Protein AF-A0A2L2Z032-F1 (afdb_monomer_lite)

Sequence (82 aa):
KAAANLLGLFYQDTSTLNFSKENSKVKNKAINVLHGCRTTATRNPIFTSNFNLHELECAMNEANLNKSPGPDGIHGQLLKHL

Organism: Parasteatoda tepidariorum (NCBI:txid114398)

Structure (mmCIF, N/CA/C/O backbone):
data_AF-A0A2L2Z032-F1
#
_entry.id   AF-A0A2L2Z032-F1
#
loop_
_atom_site.group_PDB
_atom_site.id
_atom_site.type_symbol
_atom_site.label_atom_id
_atom_site.label_alt_id
_atom_site.label_comp_id
_atom_site.label_asym_id
_atom_site.label_entity_id
_atom_site.label_seq_id
_atom_site.pdbx_PDB_ins_code
_atom_site.Cartn_x
_atom_site.Cartn_y
_atom_site.Cartn_z
_atom_site.occupancy
_atom_site.B_iso_or_equiv
_atom_site.auth_seq_id
_atom_site.auth_comp_id
_atom_site.auth_asym_id
_atom_site.auth_atom_id
_atom_site.pdbx_PDB_model_num
ATOM 1 N N . LYS A 1 1 ? -3.053 10.419 -17.717 1.00 57.69 1 LYS A N 1
ATOM 2 C CA . LYS A 1 1 ? -3.334 11.560 -16.800 1.00 57.69 1 LYS A CA 1
ATOM 3 C C . LYS A 1 1 ? -4.826 11.722 -16.481 1.00 57.69 1 LYS A C 1
ATOM 5 O O . LYS A 1 1 ? -5.146 11.813 -15.309 1.00 57.69 1 LYS A O 1
ATOM 10 N N . ALA A 1 2 ? -5.742 11.692 -17.458 1.00 74.88 2 ALA A N 1
ATOM 11 C CA . ALA A 1 2 ? -7.183 11.856 -17.196 1.00 74.88 2 ALA A CA 1
ATOM 12 C C . ALA A 1 2 ? -7.802 10.764 -16.291 1.00 74.88 2 ALA A C 1
ATOM 14 O O . ALA A 1 2 ? -8.530 11.091 -15.362 1.00 74.88 2 ALA A O 1
ATOM 15 N N . ALA A 1 3 ? -7.456 9.488 -16.507 1.00 70.25 3 ALA A N 1
ATOM 16 C CA . ALA A 1 3 ? -7.969 8.373 -15.701 1.00 70.25 3 ALA A CA 1
ATOM 17 C C . ALA A 1 3 ? -7.552 8.453 -14.220 1.00 70.25 3 ALA A C 1
A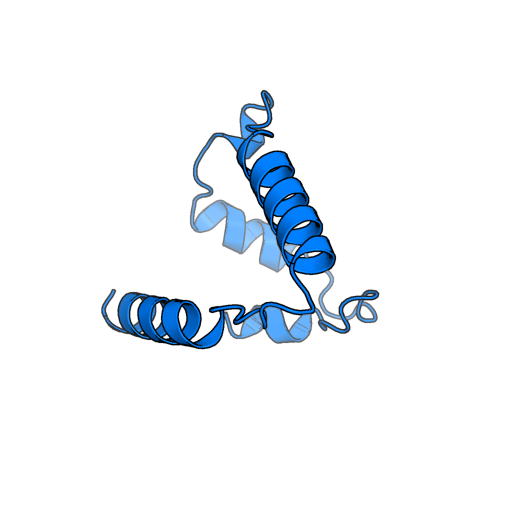TOM 19 O O . ALA A 1 3 ? -8.380 8.279 -13.334 1.00 70.25 3 ALA A O 1
ATOM 20 N N . ALA A 1 4 ? -6.290 8.803 -13.949 1.00 66.94 4 ALA A N 1
ATOM 21 C CA . ALA A 1 4 ? -5.790 8.984 -12.586 1.00 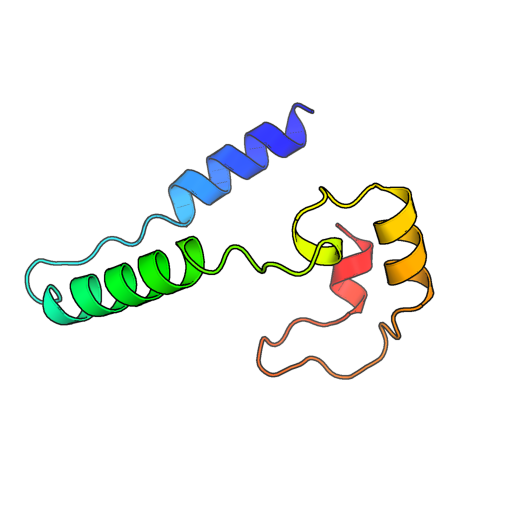66.94 4 ALA A CA 1
ATOM 22 C C . ALA A 1 4 ? -6.507 10.130 -11.851 1.00 66.94 4 ALA A C 1
ATOM 24 O O . ALA A 1 4 ? -6.851 9.992 -10.683 1.00 66.94 4 ALA A O 1
ATOM 25 N N . ASN A 1 5 ? -6.794 11.235 -12.548 1.00 77.38 5 ASN A N 1
ATOM 26 C CA . ASN A 1 5 ? -7.540 12.350 -11.964 1.00 77.38 5 ASN A CA 1
ATOM 27 C C . ASN A 1 5 ? -8.995 11.965 -11.650 1.00 77.38 5 ASN A C 1
ATOM 29 O O . ASN A 1 5 ? -9.505 12.341 -10.600 1.00 77.38 5 ASN A O 1
ATOM 33 N N . LEU A 1 6 ? -9.649 11.193 -12.525 1.00 85.06 6 LEU A N 1
ATOM 34 C CA . LEU A 1 6 ? -11.008 10.691 -12.291 1.00 85.06 6 LEU A CA 1
ATOM 35 C C . LEU A 1 6 ? -11.074 9.746 -11.088 1.00 85.06 6 LEU A C 1
ATOM 37 O O . LEU A 1 6 ? -11.961 9.889 -10.251 1.00 85.06 6 LEU A O 1
ATOM 41 N N . LEU A 1 7 ? -10.112 8.827 -10.969 1.00 75.25 7 LEU A N 1
ATOM 42 C CA . LEU A 1 7 ? -10.001 7.950 -9.802 1.00 75.25 7 LEU A CA 1
ATOM 43 C C . LEU A 1 7 ? -9.729 8.752 -8.527 1.00 75.25 7 LEU A C 1
ATOM 45 O O . LEU A 1 7 ? -10.361 8.502 -7.504 1.00 75.25 7 LEU A O 1
ATOM 49 N N . GLY A 1 8 ? -8.850 9.755 -8.597 1.00 76.19 8 GLY A N 1
ATOM 50 C CA . GLY A 1 8 ? -8.574 10.654 -7.477 1.00 76.19 8 GLY A CA 1
ATOM 51 C C . GLY A 1 8 ? -9.834 11.349 -6.963 1.00 76.19 8 GLY A C 1
ATOM 52 O O . GLY A 1 8 ? -10.084 11.339 -5.761 1.00 76.19 8 GLY A O 1
ATOM 53 N N . LEU A 1 9 ? -10.666 11.876 -7.865 1.00 81.00 9 LEU A N 1
ATOM 54 C CA . LEU A 1 9 ? -11.940 12.509 -7.509 1.00 81.00 9 LEU A CA 1
ATOM 55 C C . LEU A 1 9 ? -12.936 11.506 -6.911 1.00 81.00 9 LEU A C 1
ATOM 57 O O . LEU A 1 9 ? -13.546 11.791 -5.884 1.00 81.00 9 LEU A O 1
ATOM 61 N N . PHE A 1 10 ? -13.066 10.320 -7.510 1.00 81.06 10 PHE A N 1
ATOM 62 C CA . PHE A 1 10 ? -13.975 9.276 -7.030 1.00 81.06 10 PHE A CA 1
ATOM 63 C C . PHE A 1 10 ? -13.632 8.812 -5.608 1.00 81.06 10 PHE A C 1
ATOM 65 O O . PHE A 1 10 ? -14.510 8.700 -4.748 1.00 81.06 10 PHE A O 1
ATOM 72 N N . TYR A 1 11 ? -12.350 8.572 -5.331 1.00 75.44 11 TYR A N 1
ATOM 73 C CA . TYR A 1 11 ? -11.917 8.162 -3.998 1.00 75.44 11 TYR A CA 1
ATOM 74 C C . TYR A 1 11 ? -11.942 9.308 -2.997 1.00 75.44 11 TYR A C 1
ATOM 76 O O . TYR A 1 11 ? -12.230 9.067 -1.829 1.00 75.44 11 TYR A O 1
ATOM 84 N N . GLN A 1 12 ? -11.700 10.547 -3.423 1.00 73.31 12 GLN A N 1
ATOM 85 C CA . GLN A 1 12 ? -11.840 11.704 -2.546 1.00 73.31 12 GLN A CA 1
ATOM 86 C C . GLN A 1 12 ? -13.278 11.853 -2.032 1.00 73.31 12 GLN A C 1
ATOM 88 O O . GLN A 1 12 ? -13.464 12.151 -0.856 1.00 73.31 12 GLN A O 1
ATOM 93 N N . ASP A 1 13 ? -14.269 11.589 -2.883 1.00 74.94 13 ASP A N 1
ATOM 94 C CA . ASP A 1 13 ? -15.686 11.701 -2.532 1.00 74.94 13 ASP A CA 1
ATOM 95 C C . ASP A 1 13 ? -16.162 10.513 -1.671 1.00 74.94 13 ASP A C 1
ATOM 97 O O . ASP A 1 13 ? -16.844 10.680 -0.657 1.00 74.94 13 ASP A O 1
ATOM 101 N N . THR A 1 14 ? -15.721 9.296 -2.004 1.00 73.75 14 THR A N 1
ATOM 102 C CA . THR A 1 14 ? -16.121 8.066 -1.291 1.00 73.75 14 THR A CA 1
ATOM 103 C C . THR A 1 14 ? -15.350 7.811 0.006 1.00 73.75 14 THR A C 1
ATOM 105 O O . THR A 1 14 ? -15.863 7.132 0.895 1.00 73.75 14 THR A O 1
ATOM 108 N N . SER A 1 15 ? -14.154 8.383 0.171 1.00 69.38 15 SER A N 1
ATOM 109 C CA . SER A 1 15 ? -13.353 8.253 1.402 1.00 69.38 15 SER A CA 1
ATOM 110 C C . SER A 1 15 ? -13.776 9.234 2.501 1.00 69.38 15 SER A C 1
ATOM 112 O O . SER A 1 15 ? -13.146 9.294 3.561 1.00 69.38 15 SER A O 1
ATOM 114 N N . THR A 1 16 ? -14.824 10.028 2.269 1.00 70.38 16 THR A N 1
ATOM 115 C CA . THR A 1 16 ? -15.304 11.021 3.230 1.00 70.38 16 THR A CA 1
ATOM 116 C C . THR A 1 16 ? -15.998 10.334 4.408 1.00 70.38 16 THR A C 1
ATOM 118 O O . THR A 1 16 ? -17.131 9.865 4.312 1.00 70.38 16 THR A O 1
ATOM 121 N N . LEU A 1 17 ? -15.322 10.275 5.557 1.00 69.69 17 LEU A N 1
ATOM 122 C CA . LEU A 1 17 ? -15.886 9.707 6.782 1.00 69.69 17 LEU A CA 1
ATOM 123 C C . LEU A 1 17 ? -16.831 10.708 7.464 1.00 69.69 17 LEU A C 1
ATOM 125 O O . LEU A 1 17 ? -16.394 11.652 8.128 1.00 69.69 17 LEU A O 1
ATOM 129 N N . ASN A 1 18 ? -18.137 10.475 7.337 1.00 73.81 18 ASN A N 1
ATOM 130 C CA . ASN A 1 18 ? -19.161 11.258 8.024 1.00 73.81 18 ASN A CA 1
ATOM 131 C C . ASN A 1 18 ? -19.407 10.716 9.438 1.00 73.81 18 ASN A C 1
ATOM 133 O O . ASN A 1 18 ? -19.969 9.639 9.625 1.00 73.81 18 ASN A O 1
ATOM 137 N N . PHE A 1 19 ? -19.012 11.488 10.451 1.00 73.12 19 PHE A N 1
ATOM 138 C CA . PHE A 1 19 ? -19.273 11.166 11.854 1.00 73.12 19 PHE A CA 1
ATOM 139 C C . PHE A 1 19 ? -20.498 11.930 12.366 1.00 73.12 19 PHE A C 1
ATOM 141 O O . PHE A 1 19 ? -20.545 13.159 12.281 1.00 73.12 19 PHE A O 1
ATOM 148 N N . SER A 1 20 ? -21.461 11.218 12.961 1.00 76.31 20 SER A N 1
ATOM 149 C CA . SER A 1 20 ? -22.569 11.851 13.689 1.00 76.31 20 SER A CA 1
ATOM 150 C C . SER A 1 20 ? -22.065 12.565 14.955 1.00 76.31 20 SER A C 1
ATOM 152 O O . SER A 1 20 ? -20.997 12.243 15.486 1.00 76.31 20 SER A O 1
ATOM 154 N N . LYS A 1 21 ? -22.842 13.529 15.477 1.00 74.12 21 LYS A N 1
ATOM 155 C CA . LYS A 1 21 ? -22.503 14.268 16.714 1.00 74.12 21 LYS A CA 1
ATOM 156 C C . LYS A 1 21 ? -22.258 13.343 17.913 1.00 74.12 21 LYS A C 1
ATOM 158 O O . LYS A 1 21 ? -21.383 13.622 18.730 1.00 74.12 21 LYS A O 1
ATOM 163 N N . GLU A 1 22 ? -22.984 12.234 17.985 1.00 79.19 22 GLU A N 1
ATOM 164 C CA . GLU A 1 22 ? -22.874 11.214 19.037 1.00 79.19 22 GLU A CA 1
ATOM 165 C C . GLU A 1 22 ? -21.507 10.511 19.027 1.00 79.19 22 GLU A C 1
ATOM 167 O O . GLU A 1 22 ? -20.982 10.126 20.070 1.00 79.19 22 GLU A O 1
ATOM 172 N N . ASN A 1 23 ? -20.864 10.440 17.859 1.00 77.12 23 ASN A N 1
ATOM 173 C CA . ASN A 1 23 ? -19.577 9.782 17.650 1.00 77.12 23 ASN A CA 1
ATOM 174 C C . ASN A 1 23 ? -18.376 10.739 17.736 1.00 77.12 23 ASN A C 1
ATOM 176 O O . ASN A 1 23 ? -17.281 10.421 17.268 1.00 77.12 23 ASN A O 1
ATOM 180 N N . SER A 1 24 ? -18.541 11.905 18.371 1.00 79.25 24 SER A N 1
ATOM 181 C CA . SER A 1 24 ? -17.496 12.937 18.497 1.00 79.25 24 SER A CA 1
ATOM 182 C C . SER A 1 24 ? -16.176 12.407 19.086 1.00 79.25 24 SER A C 1
ATOM 184 O O . SER A 1 24 ? -15.092 12.746 18.610 1.00 79.25 24 SER A O 1
ATOM 186 N N . LYS A 1 25 ? -16.235 11.490 20.064 1.00 81.50 25 LYS A N 1
ATOM 187 C CA . LYS A 1 25 ? -15.030 10.859 20.639 1.00 81.50 25 LYS A CA 1
ATOM 188 C C . LYS A 1 25 ? -14.283 9.982 19.627 1.00 81.50 25 LYS A C 1
ATOM 190 O O . LYS A 1 25 ? -13.054 10.014 19.583 1.00 81.50 25 LYS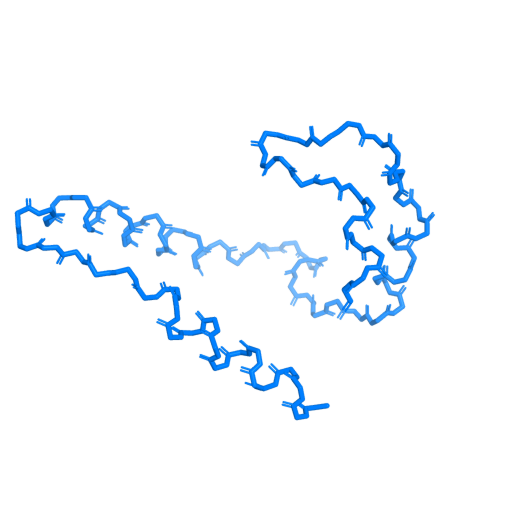 A O 1
ATOM 195 N N . VAL A 1 26 ? -15.012 9.227 18.803 1.00 81.69 26 VAL A N 1
ATOM 196 C CA . VAL A 1 26 ? -14.443 8.374 17.745 1.00 81.69 26 VAL A CA 1
ATOM 197 C C . VAL A 1 26 ? -13.845 9.240 16.640 1.00 81.69 26 VAL A C 1
ATOM 199 O O . VAL A 1 26 ? -12.710 9.000 16.232 1.00 81.69 26 VAL A O 1
ATOM 202 N N . LYS A 1 27 ? -14.549 10.310 16.246 1.00 80.88 27 LYS A N 1
ATOM 203 C CA . LYS A 1 27 ? -14.051 11.329 15.314 1.00 80.88 27 LYS A CA 1
ATOM 204 C C . LYS A 1 27 ? -12.713 11.905 15.780 1.00 80.88 27 LYS A C 1
ATOM 206 O O . LYS A 1 27 ? -11.752 11.898 15.020 1.00 80.88 27 LYS A O 1
ATOM 211 N N . ASN A 1 28 ? -12.623 12.354 17.032 1.00 80.00 28 ASN A N 1
ATOM 212 C CA . ASN A 1 28 ? -11.392 12.944 17.567 1.00 80.00 28 ASN A CA 1
ATOM 213 C C . ASN A 1 28 ? -10.238 11.935 17.609 1.00 80.00 28 ASN A C 1
ATOM 215 O O . ASN A 1 28 ? -9.102 12.285 17.303 1.00 80.00 28 ASN A O 1
ATOM 219 N N . LYS A 1 29 ? -10.522 10.667 17.929 1.00 84.00 29 LYS A N 1
ATOM 220 C CA . LYS A 1 29 ? -9.509 9.606 17.907 1.00 84.00 29 LYS A CA 1
ATOM 221 C C . LYS A 1 29 ? -9.013 9.325 16.484 1.00 84.00 29 LYS A C 1
ATOM 223 O O . LYS A 1 29 ? -7.807 9.235 16.285 1.00 84.00 29 LYS A O 1
ATOM 228 N N . ALA A 1 30 ? -9.913 9.252 15.503 1.00 79.19 30 ALA A N 1
ATOM 229 C CA . ALA A 1 30 ? -9.562 9.068 14.093 1.00 79.19 30 ALA A CA 1
ATOM 230 C C . ALA A 1 30 ? -8.745 10.249 13.540 1.00 79.19 30 ALA A C 1
ATOM 232 O O . ALA A 1 30 ? -7.725 10.046 12.887 1.00 79.19 30 ALA A O 1
ATOM 233 N N . ILE A 1 31 ? -9.144 11.481 13.868 1.00 78.50 31 ILE A N 1
ATOM 234 C CA . ILE A 1 31 ? -8.421 12.706 13.504 1.00 78.50 31 ILE A CA 1
ATOM 235 C C . ILE A 1 31 ? -7.017 12.718 14.125 1.00 78.50 31 ILE A C 1
ATOM 237 O O . ILE A 1 31 ? -6.046 13.008 13.431 1.00 78.50 31 ILE A O 1
ATOM 241 N N . ASN A 1 32 ? -6.876 12.341 15.398 1.00 78.19 32 ASN A N 1
ATOM 242 C CA . ASN A 1 32 ? -5.569 12.268 16.055 1.00 78.19 32 ASN A CA 1
ATOM 243 C C . ASN A 1 32 ? -4.647 11.219 15.419 1.00 78.19 32 ASN A C 1
ATOM 245 O O . ASN A 1 32 ? -3.460 11.487 15.248 1.00 78.19 32 ASN A O 1
ATOM 249 N N . VAL A 1 33 ? -5.179 10.058 15.026 1.00 77.06 33 VAL A N 1
ATOM 250 C CA . VAL A 1 33 ? -4.414 9.045 14.277 1.00 77.06 33 VAL A CA 1
ATOM 251 C C . VAL A 1 33 ? -3.968 9.604 12.925 1.00 77.06 33 VAL A C 1
ATOM 253 O O . VAL A 1 33 ? -2.788 9.528 12.596 1.00 77.06 33 VAL A O 1
ATOM 256 N N . LEU A 1 34 ? -4.871 10.249 12.179 1.00 68.56 34 LEU A N 1
ATOM 257 C CA . LEU A 1 34 ? -4.556 10.867 10.889 1.00 68.56 34 LEU A CA 1
ATOM 258 C C . LEU A 1 34 ? -3.463 11.944 11.009 1.00 68.56 34 LEU A C 1
ATOM 260 O O . LEU A 1 34 ? -2.540 11.986 10.195 1.00 68.56 34 LEU A O 1
ATOM 264 N N . HIS A 1 35 ? -3.538 12.807 12.026 1.00 68.81 35 HIS A N 1
ATOM 265 C CA . HIS A 1 35 ? -2.517 13.828 12.280 1.00 68.81 35 HIS A CA 1
ATOM 266 C C . HIS A 1 35 ? -1.181 13.232 12.741 1.00 68.81 35 HIS A C 1
ATOM 268 O O . HIS A 1 35 ? -0.130 13.728 12.328 1.00 68.81 35 HIS A O 1
ATOM 274 N N . GLY A 1 36 ? -1.206 12.152 13.528 1.00 64.69 36 GLY A N 1
ATOM 275 C CA . GLY A 1 36 ? -0.008 11.391 13.887 1.00 64.69 36 GLY A CA 1
ATOM 276 C C . GLY A 1 36 ? 0.683 10.789 12.661 1.00 64.69 36 GLY A C 1
ATOM 277 O O . GLY A 1 36 ? 1.891 10.926 12.505 1.00 64.69 36 GLY A O 1
ATOM 278 N N . CYS A 1 37 ? -0.084 10.225 11.726 1.00 61.94 37 CYS A N 1
ATOM 279 C CA . CYS A 1 37 ? 0.452 9.690 10.471 1.00 61.94 37 CYS A CA 1
ATOM 280 C C . CYS A 1 37 ? 0.939 10.787 9.505 1.00 61.94 37 CYS A C 1
ATOM 282 O O . CYS A 1 37 ? 1.921 10.583 8.798 1.00 61.94 37 CYS A O 1
ATOM 284 N N . ARG A 1 38 ? 0.303 11.971 9.480 1.00 56.66 38 ARG A N 1
ATOM 285 C CA . ARG A 1 38 ? 0.754 13.110 8.648 1.00 56.66 38 ARG A CA 1
ATOM 286 C C . ARG A 1 38 ? 2.085 13.709 9.097 1.00 56.66 38 ARG A C 1
ATOM 288 O O . ARG A 1 38 ? 2.728 14.387 8.303 1.00 56.66 38 ARG A O 1
ATOM 295 N N . THR A 1 39 ? 2.469 13.519 10.357 1.00 53.41 39 THR A N 1
ATOM 296 C CA . THR A 1 39 ? 3.660 14.153 10.947 1.00 53.41 39 THR A CA 1
ATOM 297 C C . THR A 1 39 ? 4.883 13.246 10.997 1.00 53.41 39 THR A C 1
ATOM 299 O O . THR A 1 39 ? 5.988 13.738 11.221 1.00 53.41 39 THR A O 1
ATOM 302 N N . THR A 1 40 ? 4.752 11.958 10.679 1.00 55.19 40 THR A N 1
ATOM 303 C CA . THR A 1 40 ? 5.903 11.073 10.472 1.00 55.19 40 THR A CA 1
ATOM 304 C C . THR A 1 40 ? 6.459 11.238 9.060 1.00 55.19 40 THR A C 1
ATOM 306 O O . THR A 1 40 ? 6.476 10.297 8.269 1.00 55.19 40 THR A O 1
ATOM 309 N N . ALA A 1 41 ? 6.933 12.443 8.734 1.00 56.28 41 ALA A N 1
ATOM 310 C CA . ALA A 1 41 ? 7.916 12.591 7.670 1.00 56.28 41 ALA A CA 1
ATOM 311 C C . ALA A 1 41 ? 9.166 11.839 8.140 1.00 56.28 41 ALA A C 1
ATOM 313 O O . ALA A 1 41 ? 9.916 12.282 9.011 1.00 56.28 41 ALA A O 1
ATOM 314 N N . THR A 1 42 ? 9.305 10.616 7.652 1.00 59.66 42 THR A N 1
ATOM 315 C CA . THR A 1 42 ? 10.436 9.751 7.957 1.00 59.66 42 THR A CA 1
ATOM 316 C C . THR A 1 42 ? 11.715 10.452 7.508 1.00 59.66 42 THR A C 1
ATOM 318 O O . THR A 1 42 ? 11.822 10.902 6.375 1.00 59.66 42 THR A O 1
ATOM 321 N N . ARG A 1 43 ? 12.688 10.591 8.418 1.00 65.62 43 ARG A N 1
ATOM 322 C CA . ARG A 1 43 ? 13.993 11.215 8.121 1.00 65.62 43 ARG A CA 1
ATOM 323 C C . ARG A 1 43 ? 14.860 10.359 7.198 1.00 65.62 43 ARG A C 1
ATOM 325 O O . ARG A 1 43 ? 15.957 10.774 6.841 1.00 65.62 43 ARG A O 1
ATOM 332 N N . ASN A 1 44 ? 14.415 9.145 6.883 1.00 66.69 44 ASN A N 1
ATOM 333 C CA . ASN A 1 44 ? 15.157 8.259 6.015 1.00 66.69 44 ASN A CA 1
ATOM 334 C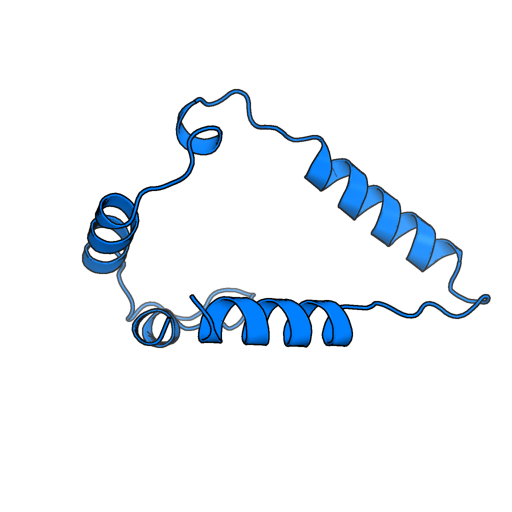 C . ASN A 1 44 ? 14.960 8.721 4.559 1.00 66.69 44 ASN A C 1
ATOM 336 O O . ASN A 1 44 ? 13.822 8.718 4.082 1.00 66.69 44 ASN A O 1
ATOM 340 N N . PRO A 1 45 ? 16.047 9.090 3.858 1.00 65.00 45 PRO A N 1
ATOM 341 C CA . PRO A 1 45 ? 15.981 9.653 2.516 1.00 65.00 45 PRO A CA 1
ATOM 342 C C . PRO A 1 45 ? 15.213 8.767 1.527 1.00 65.00 45 PRO A C 1
ATOM 344 O O . PRO A 1 45 ? 14.490 9.310 0.694 1.00 65.00 45 PRO A O 1
ATOM 347 N N . ILE A 1 46 ? 15.267 7.438 1.701 1.00 66.00 46 ILE A N 1
ATOM 348 C CA . ILE A 1 46 ? 14.564 6.427 0.885 1.00 66.00 46 ILE A CA 1
ATOM 349 C C . ILE A 1 46 ? 13.051 6.681 0.827 1.00 66.00 46 ILE A C 1
ATOM 351 O O . ILE A 1 46 ? 12.409 6.410 -0.180 1.00 66.00 46 ILE A O 1
ATOM 355 N N . PHE A 1 47 ? 12.475 7.225 1.899 1.00 63.94 47 PHE A N 1
ATOM 356 C CA . PHE A 1 47 ? 11.038 7.472 2.009 1.00 63.94 47 PHE A CA 1
ATOM 357 C C . PHE A 1 47 ? 10.664 8.959 1.874 1.00 63.94 47 PHE A C 1
ATOM 359 O O . PHE A 1 47 ? 9.502 9.320 2.053 1.00 63.94 47 PHE A O 1
ATOM 366 N N . THR A 1 48 ? 11.641 9.829 1.597 1.00 64.75 48 THR A N 1
ATOM 367 C CA . THR A 1 48 ? 11.410 11.260 1.316 1.00 64.75 48 THR A CA 1
ATOM 368 C C . THR A 1 48 ? 11.473 11.583 -0.172 1.00 64.75 48 THR A C 1
ATOM 370 O O . THR A 1 48 ? 10.915 12.590 -0.605 1.00 64.75 48 THR A O 1
ATOM 373 N N . SER A 1 49 ? 12.138 10.738 -0.962 1.00 70.62 49 SER A N 1
ATOM 374 C CA . SER A 1 49 ? 12.130 10.809 -2.417 1.00 70.62 49 SER A CA 1
ATOM 375 C C . SER A 1 49 ? 10.823 10.247 -2.972 1.00 70.62 49 SER A C 1
ATOM 377 O O . SER A 1 49 ? 10.349 9.201 -2.531 1.00 70.62 49 SER A O 1
ATOM 379 N N . ASN A 1 50 ? 10.249 10.925 -3.970 1.00 77.38 50 ASN A N 1
ATOM 380 C CA . ASN A 1 50 ? 9.193 10.324 -4.782 1.00 77.38 50 ASN A CA 1
ATOM 381 C C . ASN A 1 50 ? 9.760 9.069 -5.449 1.00 77.38 50 ASN A C 1
ATOM 383 O O . ASN A 1 50 ? 10.810 9.156 -6.089 1.00 77.38 50 ASN A O 1
ATOM 387 N N . PHE A 1 51 ? 9.073 7.935 -5.312 1.00 77.62 51 PHE A N 1
ATOM 388 C CA . PHE A 1 51 ? 9.472 6.725 -6.021 1.00 77.62 51 PHE A CA 1
ATOM 389 C C . PHE A 1 51 ? 9.285 6.929 -7.527 1.00 77.62 51 PHE A C 1
ATOM 391 O O . PHE A 1 51 ? 8.338 7.589 -7.975 1.00 77.62 51 PHE A O 1
ATOM 398 N N . ASN A 1 52 ? 10.206 6.390 -8.314 1.00 84.31 52 ASN A N 1
ATOM 399 C CA . ASN A 1 52 ? 10.127 6.420 -9.765 1.00 84.31 52 ASN A CA 1
ATOM 400 C C . ASN A 1 52 ? 9.478 5.132 -10.307 1.00 84.31 52 ASN A C 1
ATOM 402 O O . ASN A 1 52 ? 9.351 4.125 -9.612 1.00 84.31 52 ASN A O 1
ATOM 406 N N . LEU A 1 53 ? 9.040 5.167 -11.569 1.00 86.75 53 LEU A N 1
ATOM 407 C CA . LEU A 1 53 ? 8.353 4.030 -12.193 1.00 86.75 53 LEU A CA 1
ATOM 408 C C . LEU A 1 53 ? 9.244 2.776 -12.262 1.00 86.75 53 LEU A C 1
ATOM 410 O O . LEU A 1 53 ? 8.757 1.666 -12.092 1.00 86.75 53 LEU A O 1
ATOM 414 N N . HIS A 1 54 ? 10.550 2.956 -12.460 1.00 86.81 54 HIS A N 1
ATOM 415 C CA . HIS A 1 54 ? 11.499 1.852 -12.554 1.00 86.81 54 HIS A CA 1
ATOM 416 C C . HIS A 1 54 ? 11.664 1.116 -11.214 1.00 86.81 54 HIS A C 1
ATOM 418 O O . HIS A 1 54 ? 11.697 -0.110 -11.180 1.00 86.81 54 HIS A O 1
ATOM 424 N N . GLU A 1 55 ? 11.692 1.844 -10.096 1.00 86.12 55 GLU A N 1
ATOM 425 C CA . GLU A 1 55 ? 11.701 1.261 -8.748 1.00 86.12 55 GLU A CA 1
ATOM 426 C C . GLU A 1 55 ? 10.447 0.417 -8.491 1.00 86.12 55 GLU A C 1
ATOM 428 O O . GLU A 1 55 ? 10.544 -0.666 -7.914 1.00 86.12 55 GLU A O 1
ATOM 433 N N . LEU A 1 56 ? 9.281 0.877 -8.963 1.00 86.62 56 LEU A N 1
ATOM 434 C CA . LEU A 1 56 ? 8.035 0.115 -8.872 1.00 86.62 56 LEU A CA 1
ATOM 435 C C . LEU A 1 56 ? 8.101 -1.175 -9.700 1.00 86.62 56 LEU A C 1
ATOM 437 O O . LEU A 1 56 ? 7.736 -2.236 -9.198 1.00 86.62 56 LEU A O 1
ATOM 441 N N . GLU A 1 57 ? 8.578 -1.104 -10.943 1.00 89.38 57 GLU A N 1
ATOM 442 C CA . GLU A 1 57 ? 8.734 -2.279 -11.809 1.00 89.38 57 GLU A CA 1
ATOM 443 C C . GLU A 1 57 ? 9.682 -3.316 -11.193 1.00 89.38 57 GLU A C 1
ATOM 445 O O . GLU A 1 57 ? 9.357 -4.504 -11.148 1.00 89.38 57 GLU A O 1
ATOM 450 N N . CYS A 1 58 ? 10.824 -2.877 -10.660 1.00 89.44 58 CYS A N 1
ATOM 451 C CA . CYS A 1 58 ? 11.766 -3.749 -9.961 1.00 89.44 58 CYS A CA 1
ATOM 452 C C . CYS A 1 58 ? 11.113 -4.418 -8.744 1.00 89.44 58 CYS A C 1
ATOM 454 O O . CYS A 1 58 ? 11.160 -5.642 -8.620 1.00 89.44 58 CYS A O 1
ATOM 456 N N . ALA A 1 59 ? 10.422 -3.649 -7.896 1.00 87.81 59 ALA A N 1
ATOM 457 C CA . ALA A 1 59 ? 9.728 -4.189 -6.729 1.00 87.81 59 ALA A CA 1
ATOM 458 C C . ALA A 1 59 ? 8.631 -5.200 -7.111 1.00 87.81 59 ALA A C 1
ATOM 460 O O . ALA A 1 59 ? 8.479 -6.229 -6.452 1.00 87.81 59 ALA A O 1
ATOM 461 N N . MET A 1 60 ? 7.891 -4.943 -8.192 1.00 87.88 60 MET A N 1
ATOM 462 C CA . MET A 1 60 ? 6.861 -5.851 -8.708 1.00 87.88 60 MET A CA 1
ATOM 463 C C . MET A 1 60 ? 7.445 -7.162 -9.247 1.00 87.88 60 MET A C 1
ATOM 465 O O . MET A 1 60 ? 6.832 -8.215 -9.068 1.00 87.88 60 MET A O 1
ATOM 469 N N . ASN A 1 61 ? 8.628 -7.113 -9.864 1.00 87.44 61 ASN A N 1
ATOM 470 C CA . ASN A 1 61 ? 9.333 -8.300 -10.353 1.00 87.44 61 ASN A CA 1
ATOM 471 C C . ASN A 1 61 ? 9.921 -9.150 -9.216 1.00 87.44 61 ASN A C 1
ATOM 473 O O . ASN A 1 61 ? 9.946 -10.376 -9.315 1.00 87.44 61 ASN A O 1
ATOM 477 N N . GLU A 1 6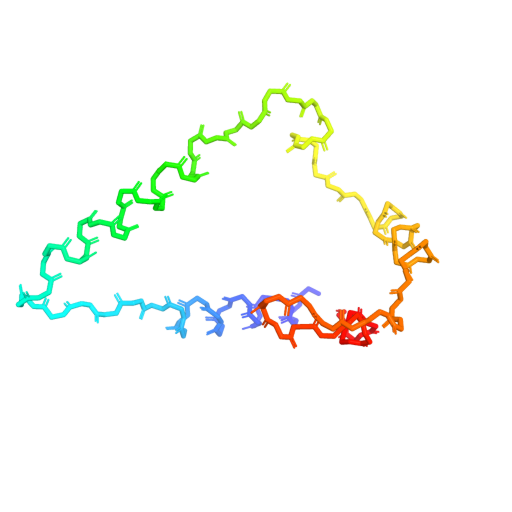2 ? 10.376 -8.519 -8.132 1.00 88.88 62 GLU A N 1
ATOM 478 C CA . GLU A 1 62 ? 10.899 -9.217 -6.949 1.00 88.88 62 GLU A CA 1
ATOM 479 C C . GLU A 1 62 ? 9.790 -9.750 -6.025 1.00 88.88 62 GLU A C 1
ATOM 481 O O . GLU A 1 62 ? 10.006 -10.679 -5.238 1.00 88.88 62 GLU A O 1
ATOM 486 N N . ALA A 1 63 ? 8.586 -9.180 -6.101 1.00 87.00 63 ALA A N 1
ATOM 487 C CA . ALA A 1 63 ? 7.477 -9.555 -5.241 1.00 87.00 63 ALA A CA 1
ATOM 488 C C . ALA A 1 63 ? 6.985 -10.989 -5.516 1.00 87.00 63 ALA A C 1
ATOM 490 O O . ALA A 1 63 ? 6.566 -11.350 -6.615 1.00 87.00 63 ALA A O 1
ATOM 491 N N . ASN A 1 64 ? 6.926 -11.818 -4.468 1.00 87.50 64 ASN A N 1
ATOM 492 C CA . ASN A 1 64 ? 6.273 -13.126 -4.552 1.00 87.50 64 ASN A CA 1
ATOM 493 C C . ASN A 1 64 ? 4.746 -12.977 -4.432 1.00 87.50 64 ASN A C 1
ATOM 495 O O . ASN A 1 64 ? 4.179 -13.044 -3.338 1.00 87.50 64 ASN A O 1
ATOM 499 N N . LEU A 1 65 ? 4.086 -12.805 -5.577 1.00 87.81 65 LEU A N 1
ATOM 500 C CA . LEU A 1 65 ? 2.644 -12.539 -5.675 1.00 87.81 65 LEU A CA 1
ATOM 501 C C . LEU A 1 65 ? 1.748 -13.748 -5.346 1.00 87.81 65 LEU A C 1
ATOM 503 O O . LEU A 1 65 ? 0.534 -13.589 -5.198 1.00 87.81 65 LEU A O 1
ATOM 507 N N . ASN A 1 66 ? 2.335 -14.943 -5.224 1.00 88.69 66 ASN A N 1
ATOM 508 C CA . ASN A 1 66 ? 1.634 -16.187 -4.890 1.00 88.69 66 ASN 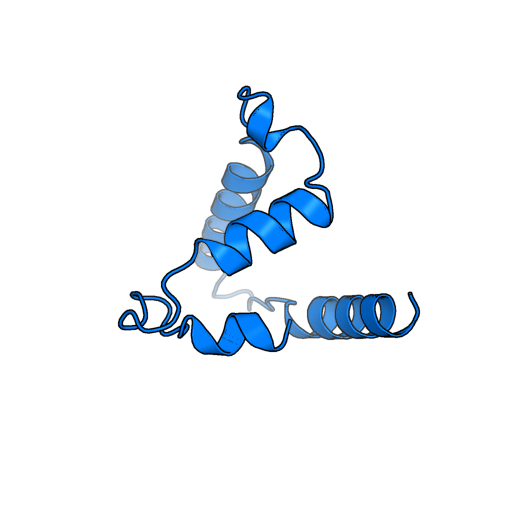A CA 1
ATOM 509 C C . ASN A 1 66 ? 1.546 -16.442 -3.380 1.00 88.69 66 ASN A C 1
ATOM 511 O O . ASN A 1 66 ? 1.055 -17.489 -2.963 1.00 88.69 66 ASN A O 1
ATOM 515 N N . LYS A 1 67 ? 2.036 -15.517 -2.550 1.00 89.50 67 LYS A N 1
ATOM 516 C CA . LYS A 1 67 ? 1.872 -15.611 -1.099 1.00 89.50 67 LYS A CA 1
ATOM 517 C C . LYS A 1 67 ? 0.411 -15.424 -0.700 1.00 89.50 67 LYS A C 1
ATOM 519 O O . LYS A 1 67 ? -0.320 -14.660 -1.332 1.00 89.50 67 LYS A O 1
ATOM 524 N N . SER A 1 68 ? 0.032 -16.095 0.387 1.00 89.19 68 SER A N 1
ATOM 525 C CA . SER A 1 68 ? -1.254 -15.883 1.043 1.00 89.19 68 SER A CA 1
ATOM 526 C C . SER A 1 68 ? -1.430 -14.404 1.410 1.00 89.19 68 SER A C 1
ATOM 528 O O . SER A 1 68 ? -0.448 -13.764 1.805 1.00 89.19 68 SER A O 1
ATOM 530 N N . PRO A 1 69 ? -2.654 -13.864 1.292 1.00 90.75 69 PRO A N 1
ATOM 531 C CA . PRO A 1 69 ? -2.938 -12.479 1.639 1.00 90.75 69 PRO A CA 1
ATOM 532 C C . PRO A 1 69 ? -2.648 -12.199 3.118 1.00 90.75 69 PRO A C 1
ATOM 534 O O . PRO A 1 69 ? -2.740 -13.090 3.969 1.00 90.75 69 PRO A O 1
ATOM 537 N N . GLY A 1 70 ? -2.288 -10.950 3.410 1.00 88.94 70 GLY A N 1
ATOM 538 C CA . GLY A 1 70 ? -2.083 -10.479 4.774 1.00 88.94 70 GLY A CA 1
ATOM 539 C C . GLY A 1 70 ? -3.403 -10.271 5.529 1.00 88.94 70 GLY A C 1
ATOM 540 O O . GLY A 1 70 ? -4.480 -10.591 5.023 1.00 88.94 70 GLY A O 1
ATOM 541 N N . PRO A 1 71 ? -3.349 -9.693 6.743 1.00 92.06 71 PRO A N 1
ATOM 542 C CA . PRO A 1 71 ? -4.543 -9.335 7.517 1.00 92.06 71 PRO A CA 1
ATOM 543 C C . PRO A 1 71 ? -5.478 -8.342 6.809 1.00 92.06 71 PRO A C 1
ATOM 545 O O . PRO A 1 71 ? -6.641 -8.225 7.181 1.00 92.06 71 PRO A O 1
ATOM 548 N N . ASP A 1 72 ? -4.968 -7.628 5.806 1.00 88.69 72 ASP A N 1
ATOM 549 C CA . ASP A 1 72 ? -5.729 -6.740 4.926 1.00 88.69 72 ASP A CA 1
ATOM 550 C C . ASP A 1 72 ? -6.560 -7.491 3.869 1.00 88.69 72 ASP A C 1
ATOM 552 O O . ASP A 1 72 ? -7.413 -6.888 3.221 1.00 88.69 72 ASP A O 1
ATOM 556 N N . GLY A 1 73 ? -6.336 -8.798 3.692 1.00 89.69 73 GLY A N 1
ATOM 557 C CA . GLY A 1 73 ? -7.019 -9.629 2.702 1.00 89.69 73 GLY A CA 1
ATOM 558 C C . GLY A 1 73 ? -6.574 -9.380 1.258 1.00 89.69 73 GLY A C 1
ATOM 559 O O . GLY A 1 73 ? -7.157 -9.954 0.336 1.00 89.69 73 GLY A O 1
ATOM 560 N N . ILE A 1 74 ? -5.550 -8.552 1.030 1.00 88.00 74 ILE A N 1
ATOM 561 C CA . ILE A 1 74 ? -5.109 -8.184 -0.317 1.00 88.00 74 ILE A CA 1
ATOM 562 C C . ILE A 1 74 ? -4.170 -9.263 -0.852 1.00 88.00 74 ILE A C 1
ATOM 564 O O . ILE A 1 74 ? -3.099 -9.526 -0.306 1.00 88.00 74 ILE A O 1
ATOM 568 N N . HIS A 1 75 ? -4.564 -9.896 -1.956 1.00 89.75 75 HIS A N 1
ATOM 569 C CA . HIS A 1 75 ? -3.716 -10.874 -2.627 1.00 89.75 75 HIS A CA 1
ATOM 570 C C . HIS A 1 75 ? -2.712 -10.171 -3.541 1.00 89.75 75 HIS A C 1
ATOM 572 O O . HIS A 1 75 ? -3.089 -9.292 -4.315 1.00 89.75 75 HIS A O 1
ATOM 578 N N . GLY A 1 76 ? -1.455 -10.626 -3.548 1.00 87.50 76 GLY A N 1
ATOM 579 C CA . GLY A 1 76 ? -0.418 -10.056 -4.418 1.00 87.50 76 GLY A CA 1
ATOM 580 C C . GLY A 1 76 ? -0.790 -10.038 -5.909 1.00 87.50 76 GLY A C 1
ATOM 581 O O . GLY A 1 76 ? -0.402 -9.129 -6.630 1.00 87.50 76 GLY A O 1
ATOM 582 N N . GLN A 1 77 ? -1.618 -10.977 -6.381 1.00 88.25 77 GLN A N 1
ATOM 583 C CA . GLN A 1 77 ? -2.105 -11.004 -7.768 1.00 88.25 77 GLN A CA 1
ATOM 584 C C . GLN A 1 77 ? -2.925 -9.762 -8.155 1.00 88.25 77 GLN A C 1
ATOM 586 O O . GLN A 1 77 ? -2.967 -9.409 -9.333 1.00 88.25 77 GLN A O 1
ATOM 591 N N . LEU A 1 78 ? -3.544 -9.075 -7.187 1.00 87.06 78 LEU A N 1
ATOM 592 C CA . LEU A 1 78 ? -4.267 -7.829 -7.442 1.00 87.06 78 LEU A CA 1
ATOM 593 C C . LEU A 1 78 ? -3.318 -6.718 -7.912 1.00 87.06 78 LEU A C 1
ATOM 595 O O . LEU A 1 78 ? -3.695 -5.914 -8.758 1.00 87.06 78 LEU A O 1
ATOM 599 N N . LEU A 1 79 ? -2.067 -6.731 -7.438 1.00 85.25 79 LEU A N 1
ATOM 600 C CA . LEU A 1 79 ? -1.063 -5.719 -7.769 1.00 85.25 79 LEU A CA 1
ATOM 601 C C . LEU A 1 79 ? -0.673 -5.722 -9.256 1.00 85.25 79 LEU A C 1
ATOM 603 O O . LEU A 1 79 ? -0.168 -4.722 -9.746 1.00 85.25 79 LEU A O 1
ATOM 607 N N . LYS A 1 80 ? -0.931 -6.811 -9.996 1.00 81.56 80 LYS A N 1
ATOM 608 C CA . LYS A 1 80 ? -0.673 -6.886 -11.449 1.00 81.56 80 LYS A CA 1
ATOM 609 C C . LYS A 1 80 ? -1.595 -6.003 -12.293 1.00 81.56 80 LYS A C 1
ATOM 611 O O . LYS A 1 80 ? -1.321 -5.816 -13.472 1.00 81.56 80 LYS A O 1
ATOM 616 N N . HIS A 1 81 ? -2.704 -5.545 -11.720 1.00 78.50 81 HIS A N 1
ATOM 617 C CA . HIS A 1 81 ? -3.741 -4.787 -12.422 1.00 78.50 81 HIS A CA 1
ATOM 618 C C . HIS A 1 81 ? -3.792 -3.314 -11.985 1.00 78.50 81 HIS A C 1
ATOM 620 O O . HIS A 1 81 ? -4.779 -2.635 -12.268 1.00 78.50 81 HIS A O 1
ATOM 626 N N . LEU A 1 82 ? -2.766 -2.855 -11.259 1.00 68.88 82 LEU A N 1
ATOM 627 C CA . LEU A 1 82 ? -2.554 -1.451 -10.901 1.00 68.88 82 LEU A CA 1
ATOM 628 C C . LEU A 1 82 ? -1.957 -0.679 -12.082 1.00 68.88 82 LEU A C 1
ATOM 630 O O . LEU A 1 82 ? -2.368 0.488 -12.266 1.00 68.88 82 LEU A O 1
#

pLDDT: mean 77.63, std 9.95, range [53.41, 92.06]

Foldseek 3Di:
DVVVVVVVVVCVVVVDDDDDPVCVVVVVVVVVVVVVVVPCPPPPVVSVDDDDPVNVVVCLVPDPQPDQDDPVRDGSVVVVVD

Secondary structure (DSSP, 8-state):
-HHHHHHHHHHHHHT-----GGGHHHHHHHHHHHHHHHH---SSGGGTSPPPHHHHHHHHHHS-TTSPP-TT---GGGGGG-

Radius of gyration: 17.41 Å; chains: 1; bounding box: 39×30×38 Å